Protein AF-A0A7L4US42-F1 (afdb_monomer)

Nearest PDB structures (foldseek):
  6czt-assembly1_A  TM=5.498E-01  e=2.283E-01  Pseudomonas aeruginosa PAO1
  6uta-assembly2_C  TM=2.794E-01  e=5.328E+00  Zika virus ZIKV/H. sapiens/FrenchPolynesia/10087PF/2013
  8q0a-assembly1_Q  TM=1.593E-01  e=8.077E+00  Bos taurus

Mean predicted aligned error: 13.17 Å

pLDDT: mean 76.23, std 20.44, range [34.88, 97.56]

Sequence (159 aa):
MKNYSIFILPVFLASLLAFSCSDENPASVVLVFEEARSPSDYISPSGNFRKTNPTMGLISYIKDDTLRFYSPKTNFDTLSLAVPKEGLEIQIKEKIAPFNYLLQQGDTILVTIDEFGNSFLKSKVSQENTTFYNLPYEISTGQKYLGMSLLVGLVSFGH

Organis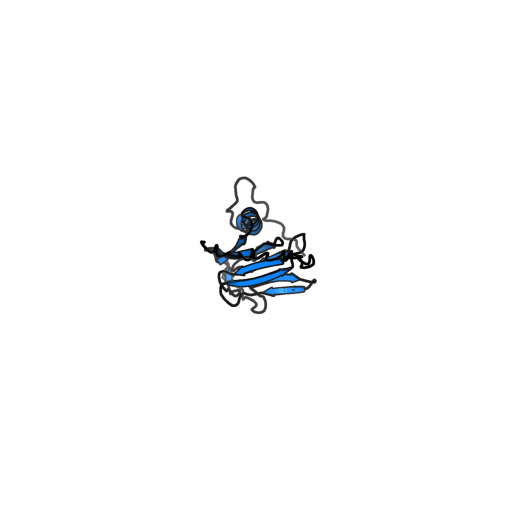m: Balneicella halophila (NCBI:txid1537566)

Radius of gyration: 24.27 Å; Cα contacts (8 Å, |Δi|>4): 241; chains: 1; bounding box: 99×47×33 Å

Solvent-accessible surface area (backbone atoms only — not comparable to full-atom values): 9936 Å² total; per-residue (Å²): 139,80,85,80,81,82,80,83,77,82,78,81,80,79,69,86,75,74,77,75,71,74,91,79,68,64,42,37,25,36,40,31,28,63,63,48,49,72,70,58,66,36,66,45,98,87,69,49,76,44,80,57,60,86,87,54,38,26,30,36,36,74,55,92,95,34,84,43,63,44,53,50,86,42,64,62,28,72,50,79,42,76,22,52,98,92,36,37,62,34,35,41,63,37,74,87,59,69,49,69,35,67,41,56,51,66,35,43,29,41,38,42,68,50,98,88,60,41,81,43,52,40,44,75,77,37,71,64,55,22,53,59,44,34,42,64,56,34,52,74,72,56,75,64,68,87,86,70,79,91,80,84,86,81,80,81,80,83,129

Foldseek 3Di:
DDDDDDDDDPPPPPDDPPPPVPPPQQQKEKEWEQAFDFDDWAQDPVRDTDDDDRVAAQKWFADPNDIDHDTAPGGRRMDIDRAHQQFTWMWGDFRHHIDIFGHHGNWYWYWYADPRGDTQTHTPPDPVSSCRRCVVVC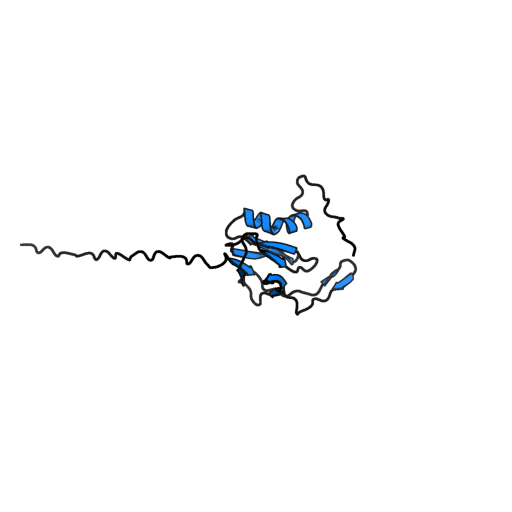VVVVVDDDPDDDPPPDDPDDD

Structure (mmCIF, N/CA/C/O backbone):
data_AF-A0A7L4US42-F1
#
_entry.id   AF-A0A7L4US42-F1
#
loop_
_atom_site.group_PDB
_atom_site.id
_atom_site.type_symbol
_atom_site.label_atom_id
_atom_site.label_alt_id
_atom_site.label_comp_id
_atom_site.label_asym_id
_atom_site.label_entity_id
_atom_site.label_seq_id
_atom_site.pdbx_PDB_ins_code
_atom_site.Cartn_x
_atom_site.Cartn_y
_atom_site.Cartn_z
_atom_site.occupancy
_atom_site.B_iso_or_equiv
_atom_site.auth_seq_id
_atom_site.auth_comp_id
_atom_site.auth_asym_id
_atom_site.auth_atom_id
_atom_site.pdbx_PDB_model_num
ATOM 1 N N . MET A 1 1 ? -71.869 31.139 -6.225 1.00 40.94 1 MET A N 1
ATOM 2 C CA . MET A 1 1 ? -71.407 29.774 -5.896 1.00 40.94 1 MET A CA 1
ATOM 3 C C . MET A 1 1 ? -70.085 29.556 -6.614 1.00 40.94 1 MET A C 1
ATOM 5 O O . MET A 1 1 ? -70.077 29.521 -7.835 1.00 40.94 1 MET A O 1
ATOM 9 N N . LYS A 1 2 ? -68.965 29.573 -5.884 1.00 39.25 2 LYS A N 1
ATOM 10 C CA . LYS A 1 2 ? -67.619 29.332 -6.426 1.00 39.25 2 LYS A CA 1
ATOM 11 C C . LYS A 1 2 ? -67.180 27.957 -5.930 1.00 39.25 2 LYS A C 1
ATOM 13 O O . LYS A 1 2 ? -67.178 27.729 -4.725 1.00 39.25 2 LYS A O 1
ATOM 18 N N . ASN A 1 3 ? -66.880 27.052 -6.856 1.00 41.25 3 ASN A N 1
ATOM 19 C CA . ASN A 1 3 ? -66.437 25.697 -6.550 1.00 41.25 3 ASN A CA 1
ATOM 20 C C . ASN A 1 3 ? -64.979 25.752 -6.081 1.00 41.25 3 ASN A C 1
ATOM 22 O O . ASN A 1 3 ? -64.099 26.150 -6.843 1.00 41.25 3 ASN A O 1
ATOM 26 N N . TYR A 1 4 ? -64.729 25.381 -4.828 1.00 47.50 4 TYR A N 1
ATOM 27 C CA . TYR A 1 4 ? -63.378 25.207 -4.307 1.00 47.50 4 TYR A CA 1
ATOM 28 C C . TYR A 1 4 ? -62.843 23.862 -4.802 1.00 47.50 4 TYR A C 1
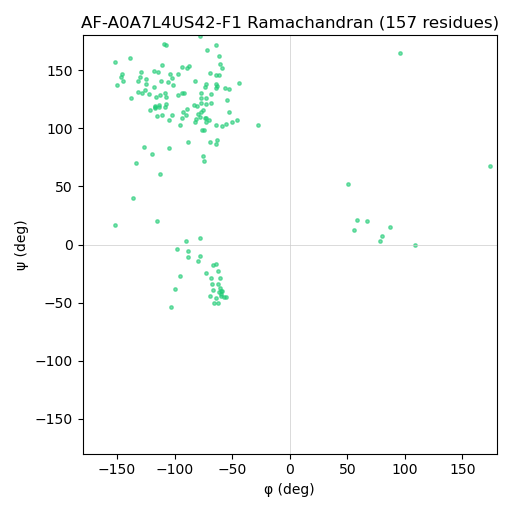ATOM 30 O O . TYR A 1 4 ? -63.320 22.805 -4.396 1.00 47.50 4 TYR A O 1
ATOM 38 N N . SER A 1 5 ? -61.877 23.909 -5.718 1.00 46.25 5 SER A N 1
ATOM 39 C CA . SER A 1 5 ? -61.142 22.728 -6.165 1.00 46.25 5 SER A CA 1
ATOM 40 C C . SER A 1 5 ? -60.176 22.311 -5.056 1.00 46.25 5 SER A C 1
ATOM 42 O O . SER A 1 5 ? -59.206 23.014 -4.777 1.00 46.25 5 SER A O 1
ATOM 44 N N . ILE A 1 6 ? -60.469 21.196 -4.390 1.00 55.03 6 ILE A N 1
ATOM 45 C CA . ILE A 1 6 ? -59.623 20.604 -3.349 1.00 55.03 6 ILE A CA 1
ATOM 46 C C . ILE A 1 6 ? -58.400 19.985 -4.038 1.00 55.03 6 ILE A C 1
ATOM 48 O O . ILE A 1 6 ? -58.514 18.971 -4.720 1.00 55.03 6 ILE A O 1
ATOM 52 N N . PHE A 1 7 ? -57.227 20.597 -3.872 1.00 43.00 7 PHE A N 1
ATOM 53 C CA . PHE A 1 7 ? -55.947 19.967 -4.196 1.00 43.00 7 PHE A CA 1
ATOM 54 C C . PHE A 1 7 ? -55.536 19.080 -3.015 1.00 43.00 7 PHE A C 1
ATOM 56 O O . PHE A 1 7 ? -55.124 19.582 -1.971 1.00 43.00 7 PHE A O 1
ATOM 63 N N . ILE A 1 8 ? -55.664 17.759 -3.162 1.00 53.59 8 ILE A N 1
ATOM 64 C CA . ILE A 1 8 ? -55.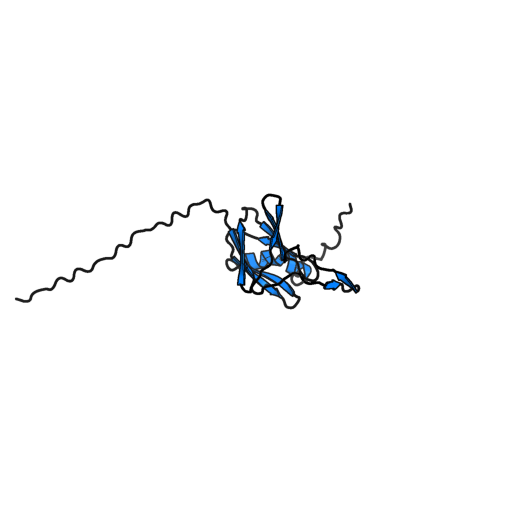090 16.796 -2.216 1.00 53.59 8 ILE A CA 1
ATOM 65 C C . ILE A 1 8 ? -53.614 16.636 -2.588 1.00 53.59 8 ILE A C 1
ATOM 67 O O . ILE A 1 8 ? -53.290 16.067 -3.626 1.00 53.59 8 ILE A O 1
ATOM 71 N N . LEU A 1 9 ? -52.728 17.181 -1.755 1.00 39.50 9 LEU A N 1
ATOM 72 C CA . LEU A 1 9 ? -51.282 17.008 -1.854 1.00 39.50 9 LEU A CA 1
ATOM 73 C C . LEU A 1 9 ? -50.924 15.605 -1.319 1.00 39.50 9 LEU A C 1
ATOM 75 O O . LEU A 1 9 ? -51.116 15.369 -0.124 1.00 39.50 9 LEU A O 1
ATOM 79 N N . PRO A 1 10 ? -50.424 14.657 -2.134 1.00 53.81 10 PRO A N 1
ATOM 80 C CA . PRO A 1 10 ? -49.931 13.399 -1.596 1.00 53.81 10 PRO A CA 1
ATOM 81 C C . PRO A 1 10 ? -48.604 13.663 -0.876 1.00 53.81 10 PRO A C 1
ATOM 83 O O . PRO A 1 10 ? -47.567 13.885 -1.499 1.00 53.81 10 PRO A O 1
ATOM 86 N N . VAL A 1 11 ? -48.646 13.660 0.457 1.00 51.91 11 VAL A N 1
ATOM 87 C CA . VAL A 1 11 ? -47.453 13.595 1.305 1.00 51.91 11 VAL A CA 1
ATOM 88 C C . VAL A 1 11 ? -46.792 12.247 1.028 1.00 51.91 11 VAL A C 1
ATOM 90 O O . VAL A 1 11 ? -47.276 11.206 1.471 1.00 51.91 11 VAL A O 1
ATOM 93 N N . PHE A 1 12 ? -45.714 12.256 0.244 1.00 45.00 12 PHE A N 1
ATOM 94 C CA . PHE A 1 12 ? -44.875 11.082 0.027 1.00 45.00 12 PHE A CA 1
ATOM 95 C C . PHE A 1 12 ? -44.130 10.781 1.331 1.00 45.00 12 PHE A C 1
ATOM 97 O O . PHE A 1 12 ? -43.036 11.277 1.592 1.00 45.00 12 PHE A O 1
ATOM 104 N N . LEU A 1 13 ? -44.770 9.982 2.182 1.00 50.16 13 LEU A N 1
ATOM 105 C CA . LEU A 1 13 ? -44.162 9.343 3.337 1.00 50.16 13 LEU A CA 1
ATOM 106 C C . LEU A 1 13 ? -43.305 8.178 2.819 1.00 50.16 13 LEU A C 1
ATOM 108 O O . LEU A 1 13 ? -43.718 7.022 2.851 1.00 50.16 13 LEU A O 1
ATOM 112 N N . ALA A 1 14 ? -42.130 8.491 2.266 1.00 47.62 14 ALA A N 1
ATOM 113 C CA . ALA A 1 14 ? -41.128 7.478 1.964 1.00 47.62 14 ALA A CA 1
ATOM 114 C C . ALA A 1 14 ? -40.483 7.052 3.288 1.00 47.62 14 ALA A C 1
ATOM 116 O O . ALA A 1 14 ? -39.654 7.745 3.874 1.00 47.62 14 ALA A O 1
ATOM 117 N N . SER A 1 15 ? -40.985 5.926 3.776 1.00 46.00 15 SER A N 1
ATOM 118 C CA . SER A 1 15 ? -40.565 5.180 4.948 1.00 46.00 15 SER A CA 1
ATOM 119 C C . SER A 1 15 ? -39.051 5.027 5.069 1.00 46.00 15 SER A C 1
ATOM 121 O O . SER A 1 15 ? -38.370 4.686 4.101 1.00 46.00 15 SER A O 1
ATOM 123 N N . LEU A 1 16 ? -38.590 5.176 6.315 1.00 48.69 16 LEU A N 1
ATOM 124 C CA . LEU A 1 16 ? -37.420 4.525 6.893 1.00 48.69 16 LEU A CA 1
ATOM 125 C C . LEU A 1 16 ? -37.143 3.171 6.217 1.00 48.69 16 LEU A C 1
ATOM 127 O O . LEU A 1 16 ? -37.749 2.159 6.563 1.00 48.69 16 LEU A O 1
ATOM 131 N N . LEU A 1 17 ? -36.156 3.131 5.332 1.00 43.81 17 LEU A N 1
ATOM 132 C CA . LEU A 1 17 ? -35.247 1.999 5.334 1.00 43.81 17 LEU A CA 1
ATOM 133 C C . LEU A 1 17 ? -34.156 2.386 6.318 1.00 43.81 17 LEU A C 1
ATOM 135 O O . LEU A 1 17 ? -33.159 3.015 5.970 1.00 43.81 17 LEU A O 1
ATOM 139 N N . ALA A 1 18 ? -34.415 2.058 7.584 1.00 45.72 18 ALA A N 1
ATOM 140 C CA . ALA A 1 18 ? -33.342 1.803 8.517 1.00 45.72 18 ALA A CA 1
ATOM 141 C C . ALA A 1 18 ? -32.423 0.805 7.813 1.00 45.72 18 ALA A C 1
ATOM 143 O O . ALA A 1 18 ? -32.780 -0.355 7.611 1.00 45.72 18 ALA A O 1
ATOM 144 N N . PHE A 1 19 ? -31.281 1.301 7.346 1.00 37.31 19 PHE A N 1
ATOM 145 C CA . PHE A 1 19 ? -30.175 0.460 6.953 1.00 37.31 19 PHE A CA 1
ATOM 146 C C . PHE A 1 19 ? -29.764 -0.236 8.248 1.00 37.31 19 PHE A C 1
ATOM 148 O O . PHE A 1 19 ? -29.003 0.303 9.050 1.00 37.31 19 PHE A O 1
ATOM 155 N N . SER A 1 20 ? -30.354 -1.398 8.517 1.00 42.38 20 SER A N 1
ATOM 156 C CA . SER A 1 20 ? -29.760 -2.365 9.420 1.00 42.38 20 SER A CA 1
ATOM 157 C C . SER A 1 20 ? -28.465 -2.774 8.737 1.00 42.38 20 SER A C 1
ATOM 159 O O . SER A 1 20 ? -28.441 -3.688 7.916 1.00 42.38 20 SER A O 1
ATOM 161 N N . CYS A 1 21 ? -27.410 -1.997 8.995 1.00 36.09 21 CYS A N 1
ATOM 162 C CA . CYS A 1 21 ? -26.047 -2.400 8.730 1.00 36.09 21 CYS A CA 1
ATOM 163 C C . CYS A 1 21 ? -25.887 -3.716 9.482 1.00 36.09 21 CYS A C 1
ATOM 165 O O . CYS A 1 21 ? -25.889 -3.739 10.712 1.00 36.09 21 CYS A O 1
ATOM 167 N N . SER A 1 22 ? -25.915 -4.813 8.732 1.00 40.16 22 SER A N 1
ATOM 168 C CA . SER A 1 22 ? -25.563 -6.127 9.233 1.00 40.16 22 SER A CA 1
ATOM 169 C C . SER A 1 22 ? -24.128 -6.019 9.723 1.00 40.16 22 SER A C 1
ATOM 171 O O . SER A 1 22 ? -23.192 -5.957 8.925 1.00 40.16 22 SER A O 1
ATOM 173 N N . ASP A 1 23 ? -23.986 -5.917 11.034 1.00 51.56 23 ASP A N 1
ATOM 174 C CA . ASP A 1 23 ? -22.729 -5.797 11.752 1.00 51.56 23 ASP A CA 1
ATOM 175 C C . ASP A 1 23 ? -22.027 -7.163 11.770 1.00 51.56 23 ASP A C 1
ATOM 177 O O . ASP A 1 23 ? -22.041 -7.841 12.783 1.00 51.56 23 ASP A O 1
ATOM 181 N N . GLU A 1 24 ? -21.499 -7.604 10.618 1.00 45.06 24 GLU A N 1
ATOM 182 C CA . GLU A 1 24 ? -20.558 -8.742 10.499 1.00 45.06 24 GLU A CA 1
ATOM 183 C C . GLU A 1 24 ? -19.605 -8.619 9.286 1.00 45.06 24 GLU A C 1
ATOM 185 O O . GLU A 1 24 ? -18.977 -9.594 8.874 1.00 45.06 24 GLU A O 1
ATOM 190 N N . ASN A 1 25 ? -19.453 -7.435 8.679 1.00 50.66 25 ASN A N 1
ATOM 191 C CA . ASN A 1 25 ? -18.376 -7.236 7.705 1.00 50.66 25 ASN A CA 1
ATOM 192 C C . ASN A 1 25 ? -17.133 -6.757 8.471 1.00 50.66 25 ASN A C 1
ATOM 194 O O . ASN A 1 25 ? -17.218 -5.689 9.087 1.00 50.66 25 ASN A O 1
ATOM 198 N N . PRO A 1 26 ? -16.004 -7.498 8.499 1.00 57.19 26 PRO A N 1
ATOM 199 C CA . PRO A 1 26 ? -14.794 -6.998 9.138 1.00 57.19 26 PRO A CA 1
ATOM 200 C C . PRO A 1 26 ? -14.463 -5.645 8.518 1.00 57.19 26 PRO A C 1
ATOM 202 O O . PRO A 1 26 ? -14.386 -5.526 7.293 1.00 57.19 26 PRO A O 1
ATOM 205 N N . ALA A 1 27 ? -14.341 -4.619 9.359 1.00 83.19 27 ALA A N 1
ATOM 206 C CA . ALA A 1 27 ? -14.144 -3.257 8.904 1.00 83.19 27 ALA A CA 1
ATOM 207 C C . ALA A 1 27 ? -12.943 -3.220 7.941 1.00 83.19 27 ALA A C 1
ATOM 209 O O . ALA A 1 27 ? -11.810 -3.548 8.289 1.00 83.19 27 ALA A O 1
ATOM 210 N 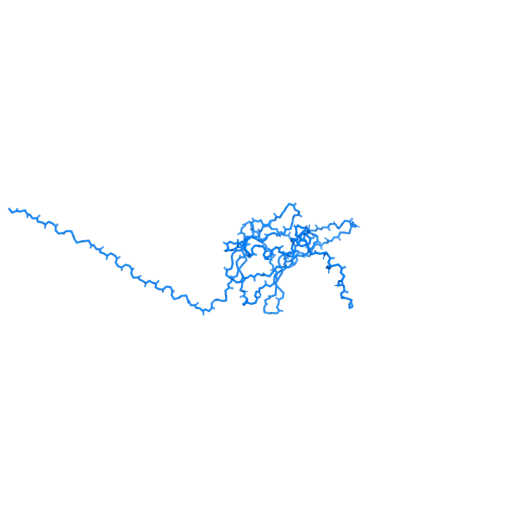N . SER A 1 28 ? -13.222 -2.919 6.675 1.00 91.38 28 SER A N 1
ATOM 211 C CA . SER A 1 28 ? -12.236 -3.021 5.605 1.00 91.38 28 SER A CA 1
ATOM 212 C C . SER A 1 28 ? -11.466 -1.721 5.455 1.00 91.38 28 SER A C 1
ATOM 214 O O . SER A 1 28 ? -12.018 -0.647 5.690 1.00 91.38 28 SER A O 1
ATOM 216 N N . VAL A 1 29 ? -10.233 -1.807 4.974 1.00 95.06 29 VAL A N 1
ATOM 217 C CA . VAL A 1 29 ? -9.520 -0.669 4.389 1.00 95.06 29 VAL A CA 1
ATOM 218 C C . VAL A 1 29 ? -9.549 -0.792 2.871 1.00 95.06 29 VAL A C 1
ATOM 220 O O . VAL A 1 29 ? -9.460 -1.895 2.324 1.00 95.06 29 VAL A O 1
ATOM 223 N N . VAL A 1 30 ? -9.677 0.338 2.184 1.00 96.56 30 VAL A N 1
ATOM 224 C CA . VAL A 1 30 ? -9.588 0.402 0.723 1.00 96.56 30 VAL A CA 1
ATOM 225 C C . VAL A 1 30 ? -8.343 1.183 0.342 1.00 96.56 30 VAL A C 1
ATOM 227 O O . VAL A 1 30 ? -8.224 2.361 0.661 1.00 96.56 30 VAL A O 1
ATOM 230 N N . LEU A 1 31 ? -7.422 0.537 -0.363 1.00 97.38 31 LEU A N 1
ATOM 231 C CA . LEU A 1 31 ? -6.286 1.195 -0.997 1.00 97.38 31 LEU A CA 1
ATOM 232 C C . LEU A 1 31 ? -6.670 1.567 -2.426 1.00 97.38 31 LEU A C 1
ATOM 234 O O . LEU A 1 31 ? -7.159 0.716 -3.166 1.00 97.38 31 LEU A O 1
ATOM 238 N N . VAL A 1 32 ? -6.426 2.814 -2.817 1.00 97.38 32 VAL A N 1
ATOM 239 C CA . VAL A 1 32 ? -6.636 3.330 -4.174 1.00 97.38 32 VAL A CA 1
ATOM 240 C C . VAL A 1 32 ? -5.282 3.752 -4.728 1.00 97.38 32 VAL A C 1
ATOM 242 O O . VAL A 1 32 ? -4.652 4.646 -4.170 1.00 97.38 32 VAL A O 1
ATOM 245 N N . PHE A 1 33 ? -4.822 3.125 -5.806 1.00 96.50 33 PHE A N 1
ATOM 246 C CA . PHE A 1 33 ? -3.512 3.410 -6.400 1.00 96.50 33 PHE A CA 1
ATOM 247 C C . PHE A 1 33 ? -3.645 4.510 -7.437 1.00 96.50 33 PHE A C 1
ATOM 249 O O . PHE A 1 33 ? -4.247 4.281 -8.478 1.00 96.50 33 PHE A O 1
ATOM 256 N N . GLU A 1 34 ? -3.092 5.695 -7.181 1.00 95.50 34 GLU A N 1
ATOM 257 C CA . GLU A 1 34 ? -3.168 6.804 -8.144 1.00 95.50 34 GLU A CA 1
ATOM 258 C C . GLU A 1 34 ? -2.539 6.421 -9.494 1.00 95.50 34 GLU A C 1
ATOM 260 O O . GLU A 1 34 ? -3.114 6.675 -10.553 1.00 95.50 34 GLU A O 1
ATOM 265 N N . GLU A 1 35 ? -1.419 5.700 -9.443 1.00 91.06 35 GLU A N 1
ATOM 266 C CA . GLU A 1 35 ? -0.705 5.186 -10.606 1.00 91.06 35 GLU A CA 1
ATOM 267 C C . GLU A 1 35 ? -0.511 3.666 -10.514 1.00 91.06 35 GLU A C 1
ATOM 269 O O . GLU A 1 35 ? -0.160 3.119 -9.462 1.00 91.06 35 GLU A O 1
ATOM 274 N N . ALA A 1 36 ? -0.713 2.967 -11.635 1.00 86.12 36 ALA A N 1
ATOM 275 C CA . ALA A 1 36 ? -0.351 1.561 -11.749 1.00 86.12 36 ALA A CA 1
ATOM 276 C C . ALA A 1 36 ? 1.162 1.407 -11.841 1.00 86.12 36 ALA A C 1
ATOM 278 O O . ALA A 1 36 ? 1.784 1.854 -12.804 1.00 86.12 36 ALA A O 1
ATOM 279 N N . ARG A 1 37 ? 1.750 0.676 -10.897 1.00 81.81 37 ARG A N 1
ATOM 280 C CA . ARG A 1 37 ? 3.160 0.306 -10.965 1.00 81.81 37 ARG A CA 1
ATOM 281 C C . ARG A 1 37 ? 3.373 -1.177 -10.743 1.00 81.81 37 ARG A C 1
ATOM 283 O O . ARG A 1 37 ? 2.712 -1.822 -9.928 1.00 81.81 37 ARG A O 1
ATOM 290 N N . SER A 1 38 ? 4.354 -1.694 -11.467 1.00 76.44 38 SER A N 1
ATOM 291 C CA . SER A 1 38 ? 4.942 -2.998 -11.205 1.00 76.44 38 SER A CA 1
ATOM 292 C C . SER A 1 38 ? 6.299 -2.801 -10.539 1.00 76.44 38 SER A C 1
ATOM 294 O O . SER A 1 38 ? 6.988 -1.828 -10.853 1.00 76.44 38 SER A O 1
ATOM 296 N N . PRO A 1 39 ? 6.708 -3.706 -9.641 1.00 76.62 39 PRO A N 1
ATOM 297 C CA . PRO A 1 39 ? 8.062 -3.689 -9.108 1.00 76.62 39 PRO A CA 1
ATOM 298 C C . PRO A 1 39 ? 9.094 -3.679 -10.251 1.00 76.62 39 PRO A C 1
ATOM 300 O O . PRO A 1 39 ? 8.954 -4.427 -11.221 1.00 76.62 39 PRO A O 1
ATOM 303 N N . SER A 1 40 ? 10.099 -2.806 -10.161 1.00 75.81 40 SER A N 1
ATOM 304 C CA . SER A 1 40 ? 11.106 -2.590 -11.209 1.00 75.81 40 SER A CA 1
ATOM 305 C C . SER A 1 40 ? 12.498 -3.006 -10.750 1.00 75.81 40 SER A C 1
ATOM 307 O O . SER A 1 40 ? 12.842 -2.851 -9.579 1.00 75.81 40 SER A O 1
ATOM 309 N N . ASP A 1 41 ? 13.332 -3.473 -11.676 1.00 81.56 41 ASP A N 1
ATOM 310 C CA . ASP A 1 41 ? 14.752 -3.717 -11.411 1.00 81.56 41 ASP A CA 1
ATOM 311 C C . ASP A 1 41 ? 15.471 -2.435 -10.948 1.00 81.56 41 ASP A C 1
ATOM 313 O O . ASP A 1 41 ? 15.089 -1.315 -11.302 1.00 81.56 41 ASP A O 1
ATOM 317 N N . TYR A 1 42 ? 16.530 -2.591 -10.152 1.00 77.56 42 TYR A N 1
ATOM 318 C CA . TYR A 1 42 ? 17.269 -1.464 -9.579 1.00 77.56 42 TYR A CA 1
ATOM 319 C C . TYR A 1 42 ? 18.767 -1.758 -9.457 1.00 77.56 42 TYR A C 1
ATOM 321 O O . TYR A 1 42 ? 19.168 -2.888 -9.194 1.00 77.56 42 TYR A O 1
ATOM 329 N N . ILE A 1 43 ? 19.602 -0.729 -9.619 1.00 79.44 43 ILE A N 1
ATOM 330 C CA . ILE A 1 43 ? 21.047 -0.785 -9.370 1.00 79.44 43 ILE A CA 1
ATOM 331 C C . ILE A 1 43 ? 21.338 0.010 -8.099 1.00 79.44 43 ILE A C 1
ATOM 333 O O . ILE A 1 43 ? 21.085 1.214 -8.058 1.00 79.44 43 ILE A O 1
ATOM 337 N N . SER A 1 44 ? 21.876 -0.654 -7.074 1.00 76.31 44 SER A N 1
ATOM 338 C CA . SER A 1 44 ? 22.261 -0.000 -5.820 1.00 76.31 44 SER A CA 1
ATOM 339 C C . SER A 1 44 ? 23.340 1.066 -6.036 1.00 76.31 44 SER A C 1
ATOM 341 O O . SER A 1 44 ? 24.070 1.000 -7.026 1.00 76.31 44 SER A O 1
ATOM 343 N N . PRO A 1 45 ? 23.550 2.006 -5.092 1.00 74.38 45 PRO A N 1
ATOM 344 C CA . PRO A 1 45 ? 24.623 2.995 -5.219 1.00 74.38 45 PRO A CA 1
ATOM 345 C C . PRO A 1 45 ? 26.012 2.338 -5.254 1.00 74.38 45 PRO A C 1
ATOM 347 O O . PRO A 1 45 ? 26.952 2.891 -5.808 1.00 74.38 45 PRO A O 1
ATOM 350 N N . SER A 1 46 ? 26.129 1.120 -4.713 1.00 81.38 46 SER A N 1
ATOM 351 C CA . SER A 1 46 ? 27.318 0.267 -4.811 1.00 81.38 46 SER A CA 1
ATOM 352 C C . SER A 1 46 ? 27.471 -0.464 -6.155 1.00 81.38 46 SER A C 1
ATOM 354 O O . SER A 1 46 ? 28.364 -1.294 -6.289 1.00 81.38 46 SER A O 1
ATOM 356 N N . GLY A 1 47 ? 26.606 -0.196 -7.139 1.00 82.75 47 GLY A N 1
ATOM 357 C CA . GLY A 1 47 ? 26.651 -0.787 -8.479 1.00 82.75 47 GLY A CA 1
ATOM 358 C C . GLY A 1 47 ? 26.057 -2.194 -8.588 1.00 82.75 47 GLY A C 1
ATOM 359 O O . GLY A 1 47 ? 26.160 -2.816 -9.642 1.00 82.75 47 GLY A O 1
ATOM 360 N N . ASN A 1 48 ? 25.425 -2.716 -7.532 1.00 82.56 48 ASN A N 1
ATOM 361 C CA . ASN A 1 48 ? 24.863 -4.064 -7.555 1.00 82.56 48 ASN A CA 1
ATOM 362 C C . ASN A 1 48 ? 23.477 -4.053 -8.195 1.00 82.56 48 ASN A C 1
ATOM 364 O O . ASN A 1 48 ? 22.551 -3.413 -7.690 1.00 82.56 48 ASN A O 1
ATOM 368 N N . PHE A 1 49 ? 23.324 -4.804 -9.283 1.00 83.06 49 PHE A N 1
ATOM 369 C CA . PHE A 1 49 ? 22.031 -5.016 -9.916 1.00 83.06 49 PHE A CA 1
ATOM 370 C C . PHE A 1 49 ? 21.161 -5.945 -9.065 1.00 83.06 49 PHE A C 1
ATOM 372 O O . PHE A 1 49 ? 21.553 -7.063 -8.724 1.00 83.06 49 PHE A O 1
ATOM 379 N N . ARG A 1 50 ? 19.954 -5.487 -8.747 1.00 78.44 50 ARG A N 1
ATOM 380 C CA . ARG A 1 50 ? 18.903 -6.260 -8.097 1.00 78.44 50 ARG A CA 1
ATOM 381 C C . ARG A 1 50 ? 17.783 -6.487 -9.096 1.00 78.44 50 ARG A C 1
ATOM 383 O O . ARG A 1 50 ? 17.067 -5.557 -9.465 1.00 78.44 50 ARG A O 1
ATOM 390 N N . LYS A 1 51 ? 17.639 -7.747 -9.504 1.00 78.62 51 LYS A N 1
ATOM 391 C CA . LYS A 1 51 ? 16.516 -8.189 -10.321 1.00 78.62 51 LYS A CA 1
ATOM 392 C C . LYS A 1 51 ? 15.279 -8.342 -9.450 1.00 78.62 51 LYS A C 1
ATOM 394 O O . LYS A 1 51 ? 15.311 -9.014 -8.418 1.00 78.62 51 LYS A O 1
ATOM 399 N N . THR A 1 52 ? 14.185 -7.760 -9.895 1.00 75.50 52 THR A N 1
ATOM 400 C CA . THR A 1 52 ? 12.878 -7.941 -9.295 1.00 75.50 52 THR A CA 1
ATOM 401 C C . THR A 1 52 ? 12.338 -9.322 -9.640 1.00 75.50 52 THR A C 1
ATOM 403 O O . THR A 1 52 ? 12.397 -9.773 -10.784 1.00 75.50 52 THR A O 1
ATOM 406 N N . ASN A 1 53 ? 11.778 -10.003 -8.640 1.00 72.81 53 ASN A N 1
ATOM 407 C CA . ASN A 1 53 ? 11.017 -11.217 -8.883 1.00 72.81 53 ASN A CA 1
ATOM 408 C C . ASN A 1 53 ? 9.596 -10.843 -9.355 1.00 72.81 53 ASN A C 1
ATOM 410 O O . ASN A 1 53 ? 8.832 -10.318 -8.540 1.00 72.81 53 ASN A O 1
ATOM 414 N N . PRO A 1 54 ? 9.216 -11.126 -10.616 1.00 65.06 54 PRO A N 1
ATOM 415 C CA . PRO A 1 54 ? 7.917 -10.739 -11.166 1.00 65.06 54 PRO A CA 1
ATOM 416 C C . PRO A 1 54 ? 6.736 -11.457 -10.498 1.00 65.06 54 PRO A C 1
ATOM 418 O O . PRO A 1 54 ? 5.604 -11.000 -10.621 1.00 65.06 54 PRO A O 1
ATOM 421 N N . THR A 1 55 ? 6.969 -12.565 -9.780 1.00 71.31 55 THR A N 1
ATOM 422 C CA . THR A 1 55 ? 5.908 -13.246 -9.019 1.00 71.31 55 THR A CA 1
ATOM 423 C C . THR A 1 55 ? 5.608 -12.564 -7.689 1.00 71.31 55 THR A C 1
ATOM 425 O O . THR A 1 55 ? 4.597 -12.869 -7.061 1.00 71.31 55 THR A O 1
ATOM 428 N N . MET A 1 56 ? 6.476 -11.660 -7.232 1.00 75.88 56 MET A N 1
ATOM 429 C CA . MET A 1 56 ? 6.217 -10.873 -6.039 1.00 75.88 56 MET A CA 1
ATOM 430 C C . MET A 1 56 ? 5.563 -9.558 -6.453 1.00 75.88 56 MET A C 1
ATOM 432 O O . MET A 1 56 ? 6.191 -8.725 -7.103 1.00 75.88 56 MET A O 1
ATOM 436 N N . GLY A 1 57 ? 4.306 -9.380 -6.061 1.00 84.31 57 GLY A N 1
ATOM 437 C CA . GLY A 1 57 ? 3.569 -8.146 -6.306 1.00 84.31 57 GLY A CA 1
ATOM 438 C C . GLY A 1 57 ? 4.170 -6.934 -5.592 1.00 84.31 57 GLY A C 1
ATOM 439 O O . GLY A 1 57 ? 5.085 -7.052 -4.771 1.00 84.31 57 GLY A O 1
ATOM 440 N N . LEU A 1 58 ? 3.637 -5.765 -5.930 1.00 89.69 58 LEU A N 1
ATOM 441 C CA . LEU A 1 58 ? 4.002 -4.482 -5.345 1.00 89.69 58 LEU A CA 1
ATOM 442 C C . LEU A 1 58 ? 3.770 -4.432 -3.840 1.00 89.69 58 LEU A C 1
ATOM 444 O O . LEU A 1 58 ? 4.616 -3.955 -3.090 1.00 89.69 58 LEU A O 1
ATOM 448 N N . ILE A 1 59 ? 2.615 -4.934 -3.427 1.00 93.19 59 ILE A N 1
ATOM 449 C CA . ILE A 1 59 ? 2.210 -5.036 -2.039 1.00 93.19 59 ILE A CA 1
ATOM 450 C C . ILE A 1 59 ? 2.313 -6.485 -1.625 1.00 93.19 59 ILE A C 1
ATOM 452 O O . ILE A 1 59 ? 1.893 -7.373 -2.371 1.00 93.19 59 ILE A O 1
ATOM 456 N N . SER A 1 60 ? 2.799 -6.709 -0.412 1.00 93.88 60 SER A N 1
ATOM 457 C CA . SER A 1 60 ? 2.647 -7.975 0.284 1.00 93.88 60 SER A CA 1
ATOM 458 C C . SER A 1 60 ? 2.002 -7.788 1.648 1.00 93.88 60 SER A C 1
ATOM 460 O O . SER A 1 60 ? 2.281 -6.813 2.337 1.00 93.88 60 SER A O 1
ATOM 462 N N . TYR A 1 61 ? 1.147 -8.726 2.036 1.00 94.62 61 TYR A N 1
ATOM 463 C CA . TYR A 1 61 ? 0.462 -8.728 3.329 1.00 94.62 61 TYR A CA 1
ATOM 464 C C . TYR A 1 61 ? 0.156 -10.163 3.749 1.00 94.62 61 TYR A C 1
ATOM 466 O O . TYR A 1 61 ? 0.087 -11.061 2.904 1.00 94.62 61 TYR A O 1
ATOM 474 N N . ILE A 1 62 ? -0.022 -10.390 5.047 1.00 93.38 62 ILE A N 1
ATOM 475 C CA . ILE A 1 62 ? -0.411 -11.699 5.576 1.00 93.38 62 ILE A CA 1
ATOM 476 C C . ILE A 1 62 ? -1.931 -11.735 5.698 1.00 93.38 62 ILE A C 1
ATOM 478 O O . ILE A 1 62 ? -2.544 -10.824 6.249 1.00 93.38 62 ILE A O 1
ATOM 482 N N . LYS A 1 63 ? -2.540 -12.795 5.171 1.00 88.69 63 LYS A N 1
ATOM 483 C CA . LYS A 1 63 ? -3.957 -13.100 5.358 1.00 88.69 63 LYS A CA 1
ATOM 484 C C . LYS A 1 63 ? -4.104 -14.593 5.610 1.00 88.69 63 LYS A C 1
ATOM 486 O O . LYS A 1 63 ? -3.645 -15.377 4.781 1.00 88.69 63 LYS A O 1
ATOM 491 N N . ASP A 1 64 ? -4.755 -14.960 6.712 1.00 88.81 64 ASP A N 1
ATOM 492 C CA . ASP A 1 64 ? -4.977 -16.356 7.114 1.00 88.81 64 ASP A CA 1
ATOM 493 C C . ASP A 1 64 ? -3.654 -17.155 7.099 1.00 88.81 64 ASP A C 1
ATOM 495 O O . ASP A 1 64 ? -3.511 -18.145 6.380 1.00 88.81 64 ASP A O 1
ATOM 499 N N . ASP A 1 65 ? -2.629 -16.618 7.777 1.00 89.88 65 ASP A N 1
ATOM 500 C CA . ASP A 1 65 ? -1.247 -17.139 7.841 1.00 89.88 65 ASP A CA 1
ATOM 501 C C . ASP A 1 65 ? -0.541 -17.331 6.487 1.00 89.88 65 ASP A C 1
ATOM 503 O O . ASP A 1 65 ? 0.533 -17.927 6.390 1.00 89.88 65 ASP A O 1
ATOM 507 N N . THR A 1 66 ? -1.115 -16.786 5.415 1.00 93.06 66 THR A N 1
ATOM 508 C CA . THR A 1 66 ? -0.593 -16.906 4.056 1.00 93.06 66 THR A CA 1
ATOM 509 C C . THR A 1 66 ? -0.105 -15.556 3.553 1.00 93.06 66 THR A C 1
ATOM 511 O O . THR A 1 66 ? -0.843 -14.569 3.554 1.00 93.06 66 THR A O 1
ATOM 514 N N . LEU A 1 67 ? 1.128 -15.519 3.044 1.00 93.69 67 LEU A N 1
ATOM 515 C CA . LEU A 1 67 ? 1.660 -14.347 2.357 1.00 93.69 67 LEU A CA 1
ATOM 516 C C . LEU A 1 67 ? 0.932 -14.146 1.022 1.00 93.69 67 LEU A C 1
ATOM 518 O O . LEU A 1 67 ? 0.930 -15.018 0.149 1.00 93.69 67 LEU A O 1
ATOM 522 N N . ARG A 1 68 ? 0.314 -12.980 0.856 1.00 94.06 68 ARG A N 1
ATOM 523 C CA . ARG A 1 68 ? -0.382 -12.560 -0.360 1.00 94.06 68 ARG A CA 1
ATOM 524 C C . ARG A 1 68 ? 0.380 -11.437 -1.032 1.00 94.06 68 ARG A C 1
ATOM 526 O O . ARG A 1 68 ? 1.089 -10.680 -0.377 1.00 94.06 68 ARG A O 1
ATOM 533 N N . PHE A 1 69 ? 0.187 -11.323 -2.342 1.00 93.56 69 PHE A N 1
ATOM 534 C CA . PHE A 1 69 ? 0.778 -10.274 -3.156 1.00 93.56 69 PHE A CA 1
ATOM 535 C C . PHE A 1 69 ? -0.278 -9.586 -4.011 1.00 93.56 69 PHE A C 1
ATOM 537 O O . PHE A 1 69 ? -1.228 -10.225 -4.465 1.00 93.56 69 PHE A O 1
ATOM 544 N N . TYR A 1 70 ? -0.077 -8.301 -4.275 1.00 92.81 70 TYR A N 1
ATOM 545 C CA . TYR A 1 70 ? -0.926 -7.519 -5.160 1.00 92.81 70 TYR A CA 1
ATOM 546 C C . TYR A 1 70 ? -0.099 -6.500 -5.942 1.00 92.81 70 TYR A C 1
ATOM 548 O O . TYR A 1 70 ? 0.792 -5.872 -5.380 1.00 92.81 70 TYR A O 1
ATOM 556 N N . SER A 1 71 ? -0.421 -6.310 -7.219 1.00 91.81 71 SER A N 1
ATOM 557 C CA . SER A 1 71 ? 0.079 -5.192 -8.023 1.00 91.81 71 SER A CA 1
ATOM 558 C C . SER A 1 71 ? -1.101 -4.542 -8.741 1.00 91.81 71 SER A C 1
ATOM 560 O O . SER A 1 71 ? -1.869 -5.280 -9.368 1.00 91.81 71 SER A O 1
ATOM 562 N N . PRO A 1 72 ? -1.241 -3.206 -8.685 1.00 92.56 72 PRO A N 1
ATOM 563 C CA . PRO A 1 72 ? -2.261 -2.509 -9.453 1.00 92.56 72 PRO A CA 1
ATOM 564 C C . PRO A 1 72 ? -2.000 -2.691 -10.949 1.00 92.56 72 PRO A C 1
ATOM 566 O O . PRO A 1 72 ? -0.859 -2.599 -11.409 1.00 92.56 72 PRO A O 1
ATOM 569 N N . LYS A 1 73 ? -3.056 -2.969 -11.713 1.00 90.94 73 LYS A N 1
ATOM 570 C CA . LYS A 1 73 ? -2.963 -3.199 -13.165 1.00 90.94 73 LYS A CA 1
ATOM 571 C C . LYS A 1 73 ? -3.250 -1.944 -13.980 1.00 90.94 73 LYS A C 1
ATOM 573 O O . LYS A 1 73 ? -2.770 -1.826 -15.104 1.00 90.94 73 LYS A O 1
ATOM 578 N N . THR A 1 74 ? -4.042 -1.031 -13.428 1.00 93.81 74 THR A N 1
ATOM 579 C CA . THR A 1 74 ? -4.468 0.217 -14.070 1.00 93.81 74 THR A CA 1
ATOM 580 C C . THR A 1 74 ? -4.428 1.372 -13.077 1.00 93.81 74 THR 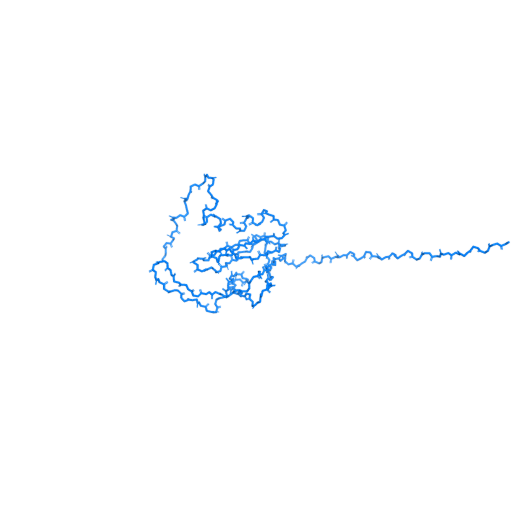A C 1
ATOM 582 O O . THR A 1 74 ? -4.380 1.162 -11.867 1.00 93.81 74 THR A O 1
ATOM 585 N N . ASN A 1 75 ? -4.396 2.607 -13.572 1.00 93.88 75 ASN A N 1
ATOM 586 C CA . ASN A 1 75 ? -4.494 3.766 -12.688 1.00 93.88 75 ASN A CA 1
ATOM 587 C C . ASN A 1 75 ? -5.837 3.730 -11.957 1.00 93.88 75 ASN A C 1
ATOM 589 O O . ASN A 1 75 ? -6.839 3.279 -12.520 1.00 93.88 75 ASN A O 1
ATOM 593 N N . PHE A 1 76 ? -5.840 4.195 -10.713 1.00 95.06 76 PHE A N 1
ATOM 594 C CA . PHE A 1 76 ? -6.979 4.135 -9.796 1.00 95.06 76 PHE A CA 1
ATOM 595 C C . PHE A 1 76 ? -7.494 2.718 -9.513 1.00 95.06 76 PHE A C 1
ATOM 597 O O . PHE A 1 76 ? -8.633 2.559 -9.073 1.00 95.06 76 PHE A O 1
ATOM 604 N N . ASP A 1 77 ? -6.673 1.687 -9.738 1.00 95.94 77 ASP A N 1
ATOM 605 C CA . ASP A 1 77 ? -6.993 0.332 -9.290 1.00 95.94 77 ASP A CA 1
ATOM 606 C C . ASP A 1 77 ? -7.126 0.306 -7.761 1.00 95.94 77 ASP A C 1
ATOM 608 O O . ASP A 1 77 ? -6.580 1.161 -7.053 1.00 95.94 77 ASP A O 1
ATOM 612 N N . THR A 1 78 ? -7.874 -0.663 -7.241 1.00 96.00 78 THR A N 1
ATOM 613 C CA . THR A 1 78 ? -8.223 -0.701 -5.819 1.00 96.00 78 THR A CA 1
ATOM 614 C C . THR A 1 78 ? -7.980 -2.066 -5.205 1.00 96.00 78 THR A C 1
ATOM 616 O O . THR A 1 78 ? -8.269 -3.101 -5.800 1.00 96.00 78 THR A O 1
ATOM 619 N N . LEU A 1 79 ? -7.484 -2.063 -3.970 1.00 95.75 79 LEU A N 1
ATOM 620 C CA . LEU A 1 79 ? -7.340 -3.258 -3.152 1.00 95.75 79 LEU A CA 1
ATOM 621 C C . LEU A 1 79 ? -8.133 -3.067 -1.861 1.00 95.75 79 LEU A C 1
ATOM 623 O O . LEU A 1 79 ? -7.811 -2.197 -1.056 1.00 95.75 79 LEU A O 1
ATOM 627 N N . SER A 1 80 ? -9.160 -3.892 -1.663 1.00 95.81 80 SER A N 1
ATOM 628 C CA . SER A 1 80 ? -9.911 -3.944 -0.408 1.00 95.81 80 SER A CA 1
ATOM 629 C C . SER A 1 80 ? -9.388 -5.079 0.464 1.00 95.81 80 SER A C 1
ATOM 631 O O . SER A 1 80 ? -9.265 -6.218 0.006 1.00 95.81 80 SER A O 1
ATOM 633 N N . LEU A 1 81 ? -9.064 -4.761 1.716 1.00 94.81 81 LEU A N 1
ATOM 634 C CA . LEU A 1 81 ? -8.532 -5.703 2.693 1.00 94.81 81 LEU A CA 1
ATOM 635 C C . LEU A 1 81 ? -9.407 -5.671 3.943 1.00 94.81 81 LEU A C 1
ATOM 637 O O . LEU A 1 81 ? -9.727 -4.597 4.447 1.00 94.81 81 LEU A O 1
ATOM 641 N N . ALA A 1 82 ? -9.773 -6.845 4.452 1.00 92.25 82 ALA A N 1
ATOM 642 C CA . ALA A 1 82 ? -10.339 -6.957 5.791 1.00 92.25 82 ALA A CA 1
ATOM 643 C C . ALA A 1 82 ? -9.240 -6.634 6.810 1.00 92.25 82 ALA A C 1
ATOM 645 O O . ALA A 1 82 ? -8.143 -7.188 6.713 1.00 92.25 82 ALA A O 1
ATOM 646 N N . VAL A 1 83 ? -9.524 -5.738 7.754 1.00 89.00 83 VAL A N 1
ATOM 647 C CA . VAL A 1 83 ? -8.548 -5.279 8.746 1.00 89.00 83 VAL A CA 1
ATOM 648 C C . VAL A 1 83 ? -9.026 -5.696 10.136 1.00 89.00 83 VAL A C 1
ATOM 650 O O . VAL A 1 83 ? -10.180 -5.430 10.476 1.00 89.00 83 VAL A O 1
ATOM 653 N N . PRO A 1 84 ? -8.191 -6.381 10.937 1.00 88.62 84 PRO A N 1
ATOM 654 C CA . PRO A 1 84 ? -8.529 -6.682 12.323 1.00 88.62 84 PRO A CA 1
ATOM 655 C C . PRO A 1 84 ? -8.459 -5.401 13.170 1.00 88.62 84 PRO A C 1
ATOM 657 O O . PRO A 1 84 ? -7.918 -4.383 12.736 1.00 88.62 84 PRO A O 1
ATOM 660 N N . LYS A 1 85 ? -8.989 -5.429 14.397 1.00 85.00 85 LYS A N 1
ATOM 661 C CA . LYS A 1 85 ? -9.059 -4.227 15.251 1.00 85.00 85 LYS A CA 1
ATOM 662 C C . LYS A 1 85 ? -7.684 -3.634 15.564 1.00 85.00 85 LYS A C 1
ATOM 664 O O . LYS A 1 85 ? -7.571 -2.434 15.779 1.00 85.00 85 LYS A O 1
ATOM 669 N N . GLU A 1 86 ? -6.659 -4.475 15.592 1.00 86.81 86 GLU A N 1
ATOM 670 C CA . GLU A 1 86 ? -5.269 -4.129 15.879 1.00 86.81 86 GLU A CA 1
ATOM 671 C C . GLU A 1 86 ? -4.561 -3.474 14.677 1.00 86.81 86 GLU A C 1
ATOM 673 O O . GLU A 1 86 ? -3.460 -2.942 14.820 1.00 86.81 86 GLU A O 1
ATOM 678 N N . GLY A 1 87 ? -5.200 -3.479 13.503 1.00 90.62 87 GLY A N 1
ATOM 679 C CA . GLY A 1 87 ? -4.647 -2.992 12.246 1.00 90.62 87 GLY A CA 1
ATOM 680 C C . GLY A 1 87 ? -4.029 -4.099 11.391 1.00 90.62 87 GLY A C 1
ATOM 681 O O . GLY A 1 87 ? -3.783 -5.217 11.840 1.00 90.62 87 GLY A O 1
ATOM 682 N N . LEU A 1 88 ? -3.791 -3.786 10.119 1.00 93.81 88 LEU A N 1
ATOM 683 C CA . LEU A 1 88 ? -3.195 -4.707 9.151 1.00 93.81 88 LEU A CA 1
ATOM 684 C C . LEU A 1 88 ? -1.858 -4.151 8.674 1.00 93.81 88 LEU A C 1
ATOM 686 O O . LEU A 1 88 ? -1.818 -3.082 8.069 1.00 93.81 88 LEU A O 1
ATOM 690 N N . GLU A 1 89 ? -0.774 -4.886 8.908 1.00 94.94 89 GLU A N 1
ATOM 691 C CA . GLU A 1 89 ? 0.520 -4.546 8.327 1.00 94.94 89 GLU A CA 1
ATOM 692 C C . GLU A 1 89 ? 0.562 -4.962 6.853 1.00 94.94 89 GLU A C 1
ATOM 694 O O . GLU A 1 89 ? 0.316 -6.117 6.492 1.00 94.94 89 GLU A O 1
ATOM 699 N N . ILE A 1 90 ? 0.900 -4.004 5.997 1.00 95.31 90 ILE A N 1
ATOM 700 C CA . ILE A 1 90 ? 1.250 -4.248 4.604 1.00 95.31 90 ILE A CA 1
ATOM 701 C C . ILE A 1 90 ? 2.683 -3.797 4.368 1.00 95.31 90 ILE A C 1
ATOM 703 O O . ILE A 1 90 ? 3.145 -2.824 4.957 1.00 95.31 90 ILE A O 1
ATOM 707 N N . GLN A 1 91 ? 3.370 -4.460 3.453 1.00 93.12 91 GLN A N 1
ATOM 708 C CA . GLN A 1 91 ? 4.641 -3.998 2.927 1.00 93.12 91 GLN A CA 1
ATOM 709 C C . GLN A 1 91 ? 4.438 -3.531 1.493 1.00 93.12 91 GLN A C 1
ATOM 711 O O . GLN A 1 91 ? 3.881 -4.270 0.680 1.00 93.12 91 GLN A O 1
ATOM 716 N N . ILE A 1 92 ? 4.925 -2.336 1.175 1.00 91.25 92 ILE A N 1
ATOM 717 C CA . ILE A 1 92 ? 5.002 -1.845 -0.194 1.00 91.25 92 ILE A CA 1
ATOM 718 C C . ILE A 1 92 ? 6.459 -1.862 -0.638 1.00 91.25 92 ILE A C 1
ATOM 720 O O . ILE A 1 92 ? 7.355 -1.349 0.035 1.00 91.25 92 ILE A O 1
ATOM 724 N N . LYS A 1 93 ? 6.702 -2.503 -1.776 1.00 86.62 93 LYS A N 1
ATOM 725 C CA . LYS A 1 93 ? 8.025 -2.566 -2.379 1.00 86.62 93 LYS A CA 1
ATOM 726 C C . LYS A 1 93 ? 8.354 -1.256 -3.064 1.00 86.62 93 LYS A C 1
ATOM 728 O O . LYS A 1 93 ? 7.680 -0.872 -4.017 1.00 86.62 93 LYS A O 1
ATOM 733 N N . GLU A 1 94 ? 9.451 -0.648 -2.636 1.00 82.06 94 GLU A N 1
ATOM 734 C CA . GLU A 1 94 ? 10.046 0.485 -3.330 1.00 82.06 94 GLU A CA 1
ATOM 735 C C . GLU A 1 94 ? 11.332 0.101 -4.042 1.00 82.06 94 GLU A C 1
ATOM 737 O O . GLU A 1 94 ? 11.873 -0.997 -3.893 1.00 82.06 94 GLU A O 1
ATOM 742 N N . LYS A 1 95 ? 11.831 1.051 -4.827 1.00 72.25 95 LYS A N 1
ATOM 743 C CA . LYS A 1 95 ? 13.035 0.893 -5.636 1.00 72.25 95 LYS A CA 1
ATOM 744 C C . LYS A 1 95 ? 14.280 0.589 -4.794 1.00 72.25 95 LYS A C 1
ATOM 746 O O . LYS A 1 95 ? 15.123 -0.190 -5.226 1.00 72.25 95 LYS A O 1
ATOM 751 N N . ILE A 1 96 ? 14.398 1.202 -3.612 1.00 70.25 96 ILE A N 1
ATOM 752 C CA . ILE A 1 96 ? 15.599 1.118 -2.762 1.00 70.25 96 ILE A CA 1
ATOM 753 C C . ILE A 1 96 ? 15.385 0.160 -1.586 1.00 70.25 96 ILE A C 1
ATOM 755 O O . ILE A 1 96 ? 16.175 -0.766 -1.394 1.00 70.25 96 ILE A O 1
ATOM 759 N N . ALA A 1 97 ? 14.325 0.369 -0.805 1.00 74.12 97 ALA A N 1
ATOM 760 C CA . ALA A 1 97 ? 13.984 -0.448 0.354 1.00 74.12 97 ALA A CA 1
ATOM 761 C C . ALA A 1 97 ? 12.458 -0.532 0.508 1.00 74.12 97 ALA A C 1
ATOM 763 O O . ALA A 1 97 ? 11.776 0.446 0.218 1.00 74.12 97 ALA A O 1
ATOM 764 N N . PRO A 1 98 ? 11.904 -1.675 0.937 1.00 81.81 98 PRO A N 1
ATOM 765 C CA . PRO A 1 98 ? 10.477 -1.768 1.211 1.00 81.81 98 PRO A CA 1
ATOM 766 C C . PRO A 1 98 ? 10.095 -0.952 2.453 1.00 81.81 98 PRO A C 1
ATOM 768 O O . PRO A 1 98 ? 10.866 -0.887 3.412 1.00 81.81 98 PRO A O 1
ATOM 771 N N . PHE A 1 99 ? 8.879 -0.406 2.457 1.00 86.19 99 PHE A N 1
ATOM 772 C CA . PHE A 1 99 ? 8.271 0.217 3.634 1.00 86.19 99 PHE A CA 1
ATOM 773 C C . PHE A 1 99 ? 7.089 -0.602 4.130 1.00 86.19 99 PHE A C 1
ATOM 775 O O . PHE A 1 99 ? 6.296 -1.109 3.335 1.00 86.19 99 PHE A O 1
ATOM 782 N N . ASN A 1 100 ? 6.965 -0.699 5.451 1.00 90.44 100 ASN A N 1
ATOM 783 C CA . ASN A 1 100 ? 5.825 -1.326 6.101 1.00 90.44 100 ASN A CA 1
ATOM 784 C C . ASN A 1 100 ? 4.866 -0.246 6.612 1.00 90.44 100 ASN A C 1
ATOM 786 O O . ASN A 1 100 ? 5.299 0.751 7.191 1.00 90.44 100 ASN A O 1
ATOM 790 N N . TYR A 1 101 ? 3.569 -0.467 6.422 1.00 93.19 101 TYR A N 1
ATOM 791 C CA . TYR A 1 101 ? 2.496 0.437 6.818 1.00 93.19 101 TYR A CA 1
ATOM 792 C C . TYR A 1 101 ? 1.463 -0.333 7.635 1.00 93.19 101 TYR A C 1
ATOM 794 O O . TYR A 1 101 ? 0.990 -1.381 7.199 1.00 93.19 101 TYR A O 1
ATOM 802 N N . LEU A 1 102 ? 1.089 0.201 8.799 1.00 94.56 102 LEU A N 1
ATOM 803 C CA . LEU A 1 102 ? 0.036 -0.362 9.643 1.00 94.56 102 LEU A CA 1
ATOM 804 C C . LEU A 1 102 ? -1.293 0.338 9.343 1.00 94.56 102 LEU A C 1
ATOM 806 O O . LEU A 1 102 ? -1.510 1.473 9.763 1.00 94.56 102 LEU A O 1
ATOM 810 N N . LEU A 1 103 ? -2.166 -0.331 8.595 1.00 95.06 103 LEU A N 1
ATOM 811 C CA . LEU A 1 103 ? -3.437 0.218 8.127 1.00 95.06 103 LEU A CA 1
ATOM 812 C C . LEU A 1 103 ? -4.523 0.109 9.196 1.00 95.06 103 LEU A C 1
ATOM 814 O O . LEU A 1 103 ? -4.635 -0.920 9.862 1.00 95.06 103 LEU A O 1
ATOM 818 N N . GLN A 1 104 ? -5.358 1.144 9.307 1.00 93.25 104 GLN A N 1
ATOM 819 C CA . GLN A 1 104 ? -6.512 1.158 10.204 1.00 93.25 104 GLN A CA 1
ATOM 820 C C . GLN A 1 104 ? -7.799 0.793 9.460 1.00 93.25 104 GLN A C 1
ATOM 822 O O . GLN A 1 104 ? -7.986 1.110 8.283 1.00 93.25 104 GLN A O 1
ATOM 827 N N . GLN A 1 105 ? -8.697 0.119 10.172 1.00 93.12 105 GLN A N 1
ATOM 828 C CA . GLN A 1 105 ? -9.989 -0.303 9.647 1.00 93.12 105 GLN A CA 1
ATOM 829 C C . GLN A 1 105 ? -10.884 0.897 9.279 1.00 93.12 105 GLN A C 1
ATOM 831 O O . GLN A 1 105 ? -10.868 1.928 9.952 1.00 93.12 105 GLN A O 1
ATOM 836 N N . GLY A 1 106 ? -11.700 0.758 8.232 1.00 91.31 106 GLY A N 1
ATOM 837 C CA . GLY A 1 106 ? -12.673 1.777 7.818 1.00 91.31 106 GLY A CA 1
ATOM 838 C C . GLY A 1 106 ? -12.087 2.964 7.048 1.00 91.31 106 GLY A C 1
ATOM 839 O O . GLY A 1 106 ? -12.825 3.886 6.704 1.00 91.31 106 GLY A O 1
ATOM 840 N N . ASP A 1 107 ? -10.784 2.961 6.760 1.00 94.12 107 ASP A N 1
ATOM 841 C CA . ASP A 1 107 ? -10.144 4.023 5.990 1.00 94.12 107 ASP A CA 1
ATOM 842 C C . ASP A 1 107 ? -10.222 3.764 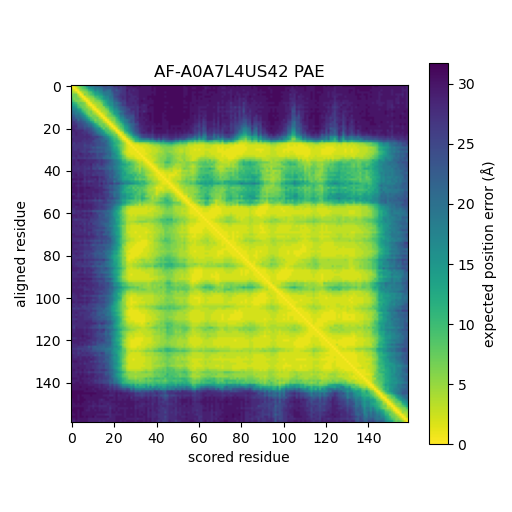4.475 1.00 94.12 107 ASP A C 1
ATOM 844 O O . ASP A 1 107 ? -10.284 2.630 3.994 1.00 94.12 107 ASP A O 1
ATOM 848 N N . THR A 1 108 ? -10.177 4.845 3.704 1.00 96.12 108 THR A N 1
ATOM 849 C CA . THR A 1 108 ? -9.880 4.807 2.272 1.00 96.12 108 THR A CA 1
ATOM 850 C C . THR A 1 108 ? -8.598 5.586 2.058 1.00 96.12 108 THR A C 1
ATOM 852 O O . THR A 1 108 ? -8.534 6.782 2.335 1.00 96.12 108 THR A O 1
ATOM 855 N N . ILE A 1 109 ? -7.569 4.914 1.566 1.00 97.38 109 ILE A N 1
ATOM 856 C CA . ILE A 1 109 ? -6.215 5.443 1.481 1.00 97.38 109 ILE A CA 1
ATOM 857 C C . ILE A 1 109 ? -5.854 5.589 0.012 1.00 97.38 109 ILE A C 1
ATOM 859 O O . ILE A 1 109 ? -5.836 4.615 -0.737 1.00 97.38 109 ILE A O 1
ATOM 863 N N . LEU A 1 110 ? -5.544 6.814 -0.398 1.00 97.56 110 LEU A N 1
ATOM 864 C CA . LEU A 1 110 ? -4.920 7.070 -1.686 1.00 97.56 110 LEU A CA 1
ATOM 865 C C . LEU A 1 110 ? -3.420 6.794 -1.558 1.00 97.56 110 LEU A C 1
ATOM 867 O O . LEU A 1 110 ? -2.741 7.431 -0.754 1.00 97.56 110 LEU A O 1
ATOM 871 N N . VAL A 1 111 ? -2.923 5.848 -2.342 1.00 96.06 111 VAL A N 1
ATOM 872 C CA . VAL A 1 111 ? -1.504 5.524 -2.461 1.00 96.06 111 VAL A CA 1
ATOM 873 C C . VAL A 1 111 ? -0.952 6.325 -3.634 1.00 96.06 111 VAL A C 1
ATOM 875 O O . VAL A 1 111 ? -1.289 6.054 -4.789 1.00 96.06 111 VAL A O 1
ATOM 878 N N . THR A 1 112 ? -0.135 7.326 -3.322 1.00 93.25 112 THR A N 1
ATOM 879 C CA . THR A 1 112 ? 0.560 8.177 -4.295 1.00 93.25 112 THR A CA 1
ATOM 880 C C . THR A 1 112 ? 2.051 7.867 -4.289 1.00 93.25 112 THR A C 1
ATOM 882 O O . THR A 1 112 ? 2.530 7.117 -3.436 1.00 93.25 112 THR A O 1
ATOM 885 N N . ILE A 1 113 ? 2.790 8.452 -5.227 1.00 88.25 113 ILE A N 1
ATOM 886 C CA . ILE A 1 113 ? 4.240 8.294 -5.333 1.00 88.25 113 ILE A CA 1
ATOM 887 C C . ILE A 1 113 ? 4.891 9.664 -5.136 1.00 88.25 113 ILE A C 1
ATOM 889 O O . ILE A 1 113 ? 4.401 10.665 -5.658 1.00 88.25 113 ILE A O 1
ATOM 893 N N . ASP A 1 114 ? 5.958 9.718 -4.347 1.00 84.50 114 ASP A N 1
ATOM 894 C CA . ASP A 1 114 ? 6.770 10.924 -4.193 1.00 84.50 114 ASP A CA 1
ATOM 895 C C . ASP A 1 114 ? 7.730 11.135 -5.385 1.00 84.50 114 ASP A C 1
ATOM 897 O O . ASP A 1 114 ? 7.818 10.335 -6.318 1.00 84.50 114 ASP A O 1
ATOM 901 N N . GLU A 1 115 ? 8.505 12.216 -5.347 1.00 80.62 115 GLU A N 1
ATOM 902 C CA . GLU A 1 115 ? 9.508 12.522 -6.378 1.00 80.62 115 GLU A CA 1
ATOM 903 C C . GLU A 1 115 ? 10.660 11.499 -6.468 1.00 80.62 115 GLU A C 1
ATOM 905 O O . GLU A 1 115 ? 11.371 11.442 -7.473 1.00 80.62 115 GLU A O 1
ATOM 910 N N . PHE A 1 116 ? 10.844 10.671 -5.439 1.00 78.06 116 PHE A N 1
ATOM 911 C CA . PHE A 1 116 ? 11.893 9.658 -5.344 1.00 78.06 116 PHE A CA 1
ATOM 912 C C . PHE A 1 116 ? 11.405 8.254 -5.735 1.00 78.06 116 PHE A C 1
ATOM 914 O O . PHE A 1 116 ? 12.211 7.321 -5.813 1.00 78.06 116 PHE A O 1
ATOM 921 N N . GLY A 1 117 ? 10.113 8.097 -6.033 1.00 80.31 117 GLY A N 1
ATOM 922 C CA . GLY A 1 117 ? 9.506 6.823 -6.391 1.00 80.31 117 GLY A CA 1
ATOM 923 C C . GLY A 1 117 ? 9.028 5.981 -5.202 1.00 80.31 117 GLY A C 1
ATOM 924 O O . GLY A 1 117 ? 8.792 4.788 -5.401 1.00 80.31 117 GLY A O 1
ATOM 925 N N . ASN A 1 118 ? 8.912 6.550 -3.996 1.00 85.19 118 ASN A N 1
ATOM 926 C CA . ASN A 1 118 ? 8.389 5.869 -2.807 1.00 85.19 118 ASN A CA 1
ATOM 927 C C . ASN A 1 118 ? 6.887 6.110 -2.635 1.00 85.19 118 ASN A C 1
ATOM 929 O O . ASN A 1 118 ? 6.366 7.157 -3.023 1.00 85.19 118 ASN A O 1
ATOM 933 N N . SER A 1 119 ? 6.191 5.167 -1.998 1.00 90.12 119 SER A N 1
ATOM 934 C CA . SER A 1 119 ? 4.771 5.331 -1.691 1.00 90.12 119 SER A CA 1
ATOM 935 C C . SER A 1 119 ? 4.537 6.327 -0.565 1.00 90.12 119 SER A C 1
ATOM 937 O O . SER A 1 119 ? 5.169 6.269 0.490 1.00 90.12 119 SER A O 1
ATOM 939 N N . PHE A 1 120 ? 3.520 7.158 -0.750 1.00 92.25 120 PHE A N 1
ATOM 940 C CA . PHE A 1 120 ? 2.959 8.011 0.283 1.00 92.25 120 PHE A CA 1
ATOM 941 C C . PHE A 1 120 ? 1.470 7.690 0.453 1.00 92.25 120 PHE A C 1
ATOM 943 O O . PHE A 1 120 ? 0.719 7.619 -0.521 1.00 92.25 120 PHE A O 1
ATOM 950 N N . LEU A 1 121 ? 1.036 7.456 1.693 1.00 95.56 121 LEU A N 1
ATOM 951 C CA . LEU A 1 121 ? -0.326 7.014 2.003 1.00 95.56 121 LEU A CA 1
ATOM 952 C C . LEU A 1 121 ? -1.162 8.179 2.522 1.00 95.56 121 LEU A C 1
ATOM 954 O O . LEU A 1 121 ? -0.964 8.644 3.641 1.00 95.56 121 LEU A O 1
ATOM 958 N N . LYS A 1 122 ? -2.146 8.623 1.744 1.00 96.62 122 LYS A N 1
ATOM 959 C CA . LYS A 1 122 ? -3.062 9.697 2.133 1.00 96.62 122 LYS A CA 1
ATOM 960 C C . LYS A 1 122 ? -4.426 9.137 2.516 1.00 96.62 122 LYS A C 1
ATOM 962 O O . LYS A 1 122 ? -5.209 8.746 1.650 1.00 96.62 122 LYS A O 1
ATOM 967 N N . SER A 1 123 ? -4.730 9.154 3.808 1.00 96.50 123 SER A N 1
ATOM 968 C CA . SER A 1 123 ? -6.065 8.835 4.315 1.00 96.50 123 SER A CA 1
ATOM 969 C C . SER A 1 123 ? -7.086 9.858 3.815 1.00 96.50 123 SER A C 1
ATOM 971 O O . SER A 1 123 ? -6.831 11.066 3.787 1.00 96.50 123 SER A O 1
ATOM 973 N N . LYS A 1 124 ? -8.262 9.374 3.412 1.00 95.69 124 LYS A N 1
ATOM 974 C CA . LYS A 1 124 ? -9.427 10.204 3.074 1.00 95.69 124 LYS A CA 1
ATOM 975 C C . LYS A 1 124 ? -10.304 10.494 4.288 1.00 95.69 124 LYS A C 1
ATOM 977 O O . LYS A 1 124 ? -11.188 11.338 4.189 1.00 95.69 124 LYS A O 1
ATOM 982 N N . VAL A 1 125 ? -10.052 9.816 5.406 1.00 91.56 125 VAL A N 1
ATOM 983 C CA . VAL A 1 125 ? -10.843 9.925 6.634 1.00 91.56 125 VAL A CA 1
ATOM 984 C C . VAL A 1 125 ? -10.178 10.849 7.656 1.00 91.56 125 VAL A C 1
ATOM 986 O O . VAL A 1 125 ? -10.879 11.617 8.309 1.00 91.56 125 VAL A O 1
ATOM 989 N N . SER A 1 126 ? -8.845 10.823 7.797 1.00 92.06 126 SER A N 1
ATOM 990 C CA . SER A 1 126 ? -8.142 11.626 8.808 1.00 92.06 126 SER A CA 1
ATOM 991 C C . SER A 1 126 ? -6.721 12.042 8.404 1.00 92.06 126 SER A C 1
ATOM 993 O O . SER A 1 126 ? -5.907 11.246 7.935 1.00 92.06 126 SER A O 1
ATOM 995 N N . GLN A 1 127 ? -6.369 13.303 8.672 1.00 93.31 127 GLN A N 1
ATOM 996 C CA . GLN A 1 127 ? -4.991 13.785 8.522 1.00 93.31 127 GLN A CA 1
ATOM 997 C C . GLN A 1 127 ? -4.040 13.153 9.555 1.00 93.31 127 GLN A C 1
ATOM 999 O O . GLN A 1 127 ? -2.852 12.971 9.277 1.00 93.31 127 GLN A O 1
ATOM 1004 N N . GLU A 1 128 ? -4.555 12.778 10.726 1.00 93.00 128 GLU A N 1
ATOM 1005 C CA . GLU A 1 128 ? -3.790 12.061 11.747 1.00 93.00 128 GLU A CA 1
ATOM 1006 C C . GLU A 1 128 ? -3.369 10.683 11.231 1.00 93.00 128 GLU A C 1
ATOM 1008 O O . GLU A 1 128 ? -2.188 10.356 11.281 1.00 93.00 128 GLU A O 1
ATOM 1013 N N . ASN A 1 129 ? -4.289 9.940 10.604 1.00 92.56 129 ASN A N 1
ATOM 1014 C CA . ASN A 1 129 ? -3.981 8.655 9.970 1.00 92.56 129 ASN A CA 1
ATOM 1015 C C . ASN A 1 129 ? -2.934 8.808 8.865 1.00 92.56 129 ASN A C 1
ATOM 1017 O O . ASN A 1 129 ? -1.990 8.030 8.804 1.00 92.56 129 ASN A O 1
ATOM 1021 N N . THR A 1 130 ? -3.051 9.845 8.028 1.00 94.88 130 THR A N 1
ATOM 1022 C CA . THR A 1 130 ? -2.021 10.165 7.021 1.00 94.88 130 THR A CA 1
ATOM 1023 C C . THR A 1 130 ? -0.650 10.350 7.675 1.00 94.88 130 THR A C 1
ATOM 1025 O O . THR A 1 130 ? 0.342 9.796 7.212 1.00 94.88 130 THR A O 1
ATOM 1028 N N . THR A 1 131 ? -0.586 11.090 8.780 1.00 91.56 131 THR A N 1
ATOM 1029 C CA . THR A 1 131 ? 0.669 11.316 9.513 1.00 91.56 131 THR A CA 1
ATOM 1030 C C . THR A 1 131 ? 1.196 10.023 10.143 1.00 91.56 131 THR A C 1
ATOM 1032 O O . THR A 1 131 ? 2.398 9.774 10.134 1.00 91.56 131 THR A O 1
ATOM 1035 N N . PHE A 1 132 ? 0.303 9.190 10.678 1.00 91.69 132 PHE A N 1
ATOM 1036 C CA . PHE A 1 132 ? 0.638 7.914 11.299 1.00 91.69 132 PHE A CA 1
ATOM 1037 C C . PHE A 1 132 ? 1.193 6.910 10.284 1.00 91.69 132 PHE A C 1
ATOM 1039 O O . PHE A 1 132 ? 2.274 6.366 10.495 1.00 91.69 132 PHE A O 1
ATOM 1046 N N . TYR A 1 133 ? 0.506 6.710 9.155 1.00 93.62 133 TYR A N 1
ATOM 1047 C CA . TYR A 1 133 ? 0.932 5.765 8.121 1.00 93.62 133 TYR A CA 1
ATOM 1048 C C . TYR A 1 133 ? 2.313 6.104 7.569 1.00 93.62 133 TYR A C 1
ATOM 1050 O O . TYR A 1 133 ? 3.122 5.209 7.351 1.00 93.62 133 TYR A O 1
ATOM 1058 N N . ASN A 1 134 ? 2.607 7.390 7.371 1.00 91.69 134 ASN A N 1
ATOM 1059 C CA . ASN A 1 134 ? 3.877 7.818 6.789 1.00 91.69 134 ASN A CA 1
ATOM 1060 C C . ASN A 1 134 ? 4.973 8.068 7.831 1.00 91.69 134 ASN A C 1
ATOM 1062 O O . ASN A 1 134 ? 6.078 8.440 7.450 1.00 91.69 134 ASN A O 1
ATOM 1066 N N . LEU A 1 135 ? 4.730 7.827 9.124 1.00 87.12 135 LEU A N 1
ATOM 1067 C CA . LEU A 1 135 ? 5.741 8.036 10.160 1.00 87.12 135 LEU A CA 1
ATOM 1068 C C . LEU A 1 135 ? 7.037 7.235 9.907 1.00 87.12 135 LEU A C 1
ATOM 1070 O O . LEU A 1 135 ? 8.110 7.834 10.006 1.00 87.12 135 LEU A O 1
ATOM 1074 N N . PRO A 1 136 ? 7.000 5.935 9.535 1.00 81.06 136 PRO A N 1
ATOM 1075 C CA . PRO A 1 136 ? 8.224 5.194 9.222 1.00 81.06 136 PRO A CA 1
ATOM 1076 C C . PRO A 1 136 ? 8.985 5.799 8.036 1.00 81.06 136 PRO A C 1
ATOM 1078 O O . PRO A 1 136 ? 10.210 5.929 8.078 1.00 81.06 136 PRO A O 1
ATOM 1081 N N . TYR A 1 137 ? 8.249 6.219 7.004 1.00 79.69 137 TYR A N 1
ATOM 1082 C CA . TYR A 1 137 ? 8.800 6.885 5.828 1.00 79.69 137 TYR A CA 1
ATOM 1083 C C . TYR A 1 137 ? 9.470 8.220 6.207 1.00 79.69 137 TYR A C 1
ATOM 1085 O O . TYR A 1 137 ? 10.645 8.419 5.905 1.00 79.69 137 TYR A O 1
ATOM 1093 N N . GLU A 1 138 ? 8.787 9.091 6.953 1.00 81.06 138 GLU A N 1
ATOM 1094 C CA . GLU A 1 138 ? 9.290 10.403 7.394 1.00 81.06 138 GLU A CA 1
ATOM 1095 C C . GLU A 1 138 ? 10.530 10.307 8.302 1.00 81.06 138 GLU A C 1
A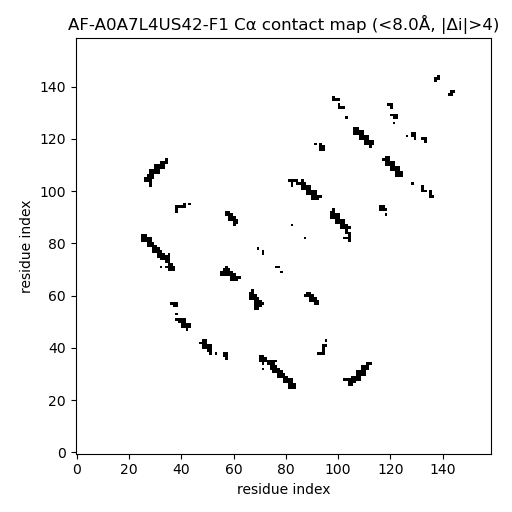TOM 1097 O O . GLU A 1 138 ? 11.412 11.168 8.244 1.00 81.06 138 GLU A O 1
ATOM 1102 N N . ILE A 1 139 ? 10.620 9.261 9.134 1.00 78.19 139 ILE A N 1
ATOM 1103 C CA . ILE A 1 139 ? 11.808 8.976 9.956 1.00 78.19 139 ILE A CA 1
ATOM 1104 C C . ILE A 1 139 ? 12.977 8.543 9.065 1.00 78.19 139 ILE A C 1
ATOM 1106 O O . ILE A 1 139 ? 14.101 9.016 9.247 1.00 78.19 139 ILE A O 1
ATOM 1110 N N . SER A 1 140 ? 12.719 7.659 8.096 1.00 71.00 140 SER A N 1
ATOM 1111 C CA . SER A 1 140 ? 13.755 7.114 7.209 1.00 71.00 140 SER A CA 1
ATOM 1112 C C . SER A 1 140 ? 14.359 8.160 6.267 1.00 71.00 140 SER A C 1
ATOM 1114 O O . SER A 1 140 ? 15.554 8.113 5.982 1.00 71.00 140 SER A O 1
ATOM 1116 N N . THR A 1 141 ? 13.555 9.131 5.824 1.00 70.81 141 THR A N 1
ATOM 1117 C CA . THR A 1 141 ? 13.982 10.235 4.951 1.00 70.81 141 THR A CA 1
ATOM 1118 C C . THR A 1 141 ? 14.500 11.442 5.731 1.00 70.81 141 THR A C 1
ATOM 1120 O O . THR A 1 141 ? 14.997 12.399 5.141 1.00 70.81 141 THR A O 1
ATOM 1123 N N . GLY A 1 142 ? 14.404 11.408 7.063 1.00 66.38 142 GLY A N 1
ATOM 1124 C CA . GLY A 1 142 ? 14.839 12.476 7.956 1.00 66.38 142 GLY A CA 1
ATOM 1125 C C . GLY A 1 142 ? 14.033 13.767 7.870 1.00 66.38 142 GLY A C 1
ATOM 1126 O O . GLY A 1 142 ? 14.498 14.811 8.321 1.00 66.38 142 GLY A O 1
ATOM 1127 N N . GLN A 1 143 ? 12.808 13.697 7.349 1.00 62.41 143 GLN A N 1
ATOM 1128 C CA . GLN A 1 143 ? 11.887 14.833 7.316 1.00 62.41 143 GLN A CA 1
ATOM 1129 C C . GLN A 1 143 ? 11.317 15.166 8.705 1.00 62.41 143 GLN A C 1
ATOM 1131 O O . GLN A 1 143 ? 10.995 16.323 8.975 1.00 62.41 143 GLN A O 1
ATOM 1136 N N . LYS A 1 144 ? 11.267 14.193 9.629 1.00 55.31 144 LYS A N 1
ATOM 1137 C CA . LYS A 1 144 ? 10.971 14.423 11.054 1.00 55.31 144 LYS A CA 1
ATOM 1138 C C . LYS A 1 144 ? 12.234 14.323 11.914 1.00 55.31 144 LYS A C 1
ATOM 1140 O O . LYS A 1 144 ? 12.478 13.313 12.561 1.00 55.31 144 LYS A O 1
ATOM 1145 N N . TYR A 1 145 ? 12.995 15.415 11.989 1.00 50.31 145 TYR A N 1
ATOM 1146 C CA . TYR A 1 145 ? 13.963 15.646 13.070 1.00 50.31 145 TYR A CA 1
ATOM 1147 C C . TYR A 1 145 ? 13.714 17.004 13.737 1.00 50.31 145 TYR A C 1
ATOM 1149 O O . TYR A 1 145 ? 14.371 17.998 13.449 1.00 50.31 145 TYR A O 1
ATOM 1157 N N . LEU A 1 146 ? 12.774 17.023 14.685 1.00 46.34 146 LEU A N 1
ATOM 1158 C CA . LEU A 1 146 ? 12.728 18.004 15.773 1.00 46.34 146 LEU A CA 1
ATOM 1159 C C . LEU A 1 146 ? 12.837 17.236 17.102 1.00 46.34 146 LEU A C 1
ATOM 1161 O O . LEU A 1 146 ? 11.843 16.998 17.777 1.00 46.34 146 LEU A O 1
ATOM 1165 N N . GLY A 1 147 ? 14.056 16.813 17.457 1.00 44.88 147 GLY A N 1
ATOM 1166 C CA . GLY A 1 147 ? 14.409 16.516 18.854 1.00 44.88 147 GLY A CA 1
ATOM 1167 C C . GLY A 1 147 ? 14.618 15.060 19.287 1.00 44.88 147 GLY A C 1
ATOM 1168 O O . GLY A 1 147 ? 14.965 14.856 20.445 1.00 44.88 147 GLY A O 1
ATOM 1169 N N . MET A 1 148 ? 14.484 14.052 18.420 1.00 42.94 148 MET A N 1
ATOM 1170 C CA . MET A 1 148 ? 14.878 12.674 18.756 1.00 42.94 148 MET A CA 1
ATOM 1171 C C . MET A 1 148 ? 16.032 12.221 17.872 1.00 42.94 148 MET A C 1
ATOM 1173 O O . MET A 1 148 ? 15.883 12.058 16.669 1.00 42.94 148 MET A O 1
ATOM 1177 N N . SER A 1 149 ? 17.200 12.061 18.480 1.00 39.56 149 SER A N 1
ATOM 1178 C CA . SER A 1 149 ? 18.427 11.581 17.855 1.00 39.56 149 SER A CA 1
ATOM 1179 C C . SER A 1 149 ? 18.220 10.210 17.202 1.00 39.56 149 SER A C 1
ATOM 1181 O O . SER A 1 149 ? 17.668 9.302 17.822 1.00 39.56 149 SER A O 1
ATOM 1183 N N . LEU A 1 150 ? 18.718 10.057 15.972 1.00 43.09 150 LEU A N 1
ATOM 1184 C CA . LEU A 1 150 ? 18.889 8.788 15.261 1.00 43.09 150 LEU A CA 1
ATOM 1185 C C . LEU A 1 150 ? 19.523 7.723 16.175 1.00 43.09 150 LEU A C 1
ATOM 1187 O O . LEU A 1 150 ? 20.720 7.762 16.450 1.00 43.09 150 LEU A O 1
ATOM 1191 N N . LEU A 1 151 ? 18.730 6.747 16.609 1.00 41.09 151 LEU A N 1
ATOM 1192 C CA . LEU A 1 151 ? 19.205 5.525 17.268 1.00 41.09 151 LEU A CA 1
ATOM 1193 C C . LEU A 1 151 ? 18.474 4.293 16.707 1.00 41.09 151 LEU A C 1
ATOM 1195 O O . LEU A 1 151 ? 18.102 3.383 17.434 1.00 41.09 151 LEU A O 1
ATOM 1199 N N . VAL A 1 152 ? 18.254 4.264 15.387 1.00 45.75 152 VAL A N 1
ATOM 1200 C CA . VAL A 1 152 ? 17.668 3.101 14.676 1.00 45.75 152 VAL A CA 1
ATOM 1201 C C . VAL A 1 152 ? 18.668 2.487 13.683 1.00 45.75 152 VAL A C 1
ATOM 1203 O O . VAL A 1 152 ? 18.314 1.757 12.767 1.00 45.75 152 VAL A O 1
ATOM 1206 N N . GLY A 1 153 ? 19.958 2.760 13.869 1.00 43.09 153 GLY A N 1
ATOM 1207 C CA . GLY A 1 153 ? 21.039 2.175 13.082 1.00 43.09 153 GLY A CA 1
ATOM 1208 C C . GLY A 1 153 ? 21.905 1.238 13.912 1.00 43.09 153 GLY A C 1
ATOM 1209 O O . GLY A 1 153 ? 23.067 1.563 14.085 1.00 43.09 153 GLY A O 1
ATOM 1210 N N . LEU A 1 154 ? 21.351 0.153 14.477 1.00 38.50 154 LEU A N 1
ATOM 1211 C CA . LEU A 1 154 ? 22.084 -1.040 14.965 1.00 38.50 154 LEU A CA 1
ATOM 1212 C C . LEU A 1 154 ? 21.136 -2.019 15.686 1.00 38.50 154 LEU A C 1
ATOM 1214 O O . LEU A 1 154 ? 21.245 -2.243 16.885 1.00 38.50 154 LEU A O 1
ATOM 1218 N N . VAL A 1 155 ? 20.213 -2.649 14.960 1.00 38.47 155 VAL A N 1
ATOM 1219 C CA . VAL A 1 155 ? 19.678 -3.951 15.396 1.00 38.47 155 VAL A CA 1
ATOM 1220 C C . VAL A 1 155 ? 19.678 -4.896 14.197 1.00 38.47 155 VAL A C 1
ATOM 1222 O O . VAL A 1 155 ? 18.654 -5.232 13.615 1.00 38.47 155 VAL A O 1
ATOM 1225 N N . SER A 1 156 ? 20.886 -5.282 13.787 1.00 35.12 156 SER A N 1
ATOM 1226 C CA . SER A 1 156 ? 21.100 -6.502 13.014 1.00 35.12 156 SER A CA 1
ATOM 1227 C C . SER A 1 156 ? 21.001 -7.662 14.000 1.00 35.12 156 SER A C 1
ATOM 1229 O O . SER A 1 156 ? 21.969 -7.941 14.707 1.00 35.12 156 SER A O 1
ATOM 1231 N N . PHE A 1 157 ? 19.849 -8.329 14.078 1.00 39.25 157 PHE A N 1
ATOM 1232 C CA . PHE A 1 157 ? 19.809 -9.658 14.682 1.00 39.25 157 PHE A CA 1
ATOM 1233 C C . PHE A 1 157 ? 20.533 -10.611 13.736 1.00 39.25 157 PHE A C 1
ATOM 1235 O O . PHE A 1 157 ? 20.053 -10.914 12.646 1.00 39.25 157 PHE A O 1
ATOM 1242 N N . GLY A 1 158 ? 21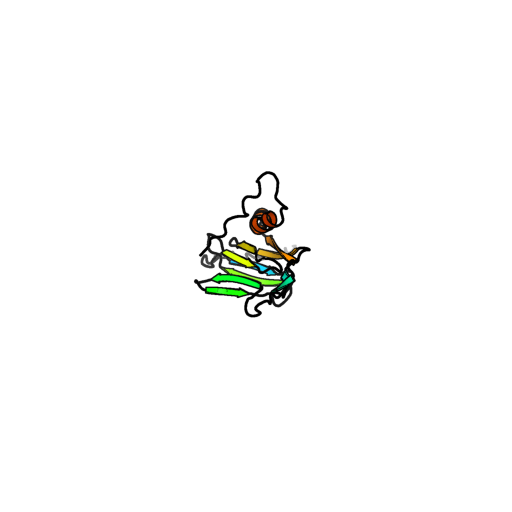.732 -11.018 14.145 1.00 37.75 158 GLY A N 1
ATOM 1243 C CA . GLY A 1 158 ? 22.377 -12.186 13.579 1.00 37.75 158 GLY A CA 1
ATOM 1244 C C . GLY A 1 158 ? 21.557 -13.431 13.906 1.00 37.75 158 GLY A C 1
ATOM 1245 O O . GLY A 1 158 ? 21.141 -13.616 15.050 1.00 37.75 158 GLY A O 1
ATOM 1246 N N . HIS A 1 159 ? 21.370 -14.266 12.893 1.00 34.88 159 HIS A N 1
ATOM 1247 C CA . HIS A 1 159 ? 21.241 -15.708 13.024 1.00 34.88 159 HIS A CA 1
ATOM 1248 C C . HIS A 1 159 ? 22.039 -16.360 11.900 1.00 34.88 159 HIS A C 1
ATOM 1250 O O . HIS A 1 159 ? 21.979 -15.836 10.764 1.00 34.88 159 HIS A O 1
#

Secondary structure (DSSP, 8-state):
----------------------TTS--EEEEEESS------EE-TTS-EE---TTS-SEEEEETTEEEEE---STT-EEEEE--TT-EEEEE--SSS-EEEEEPTT-EEEEEE-TTS-EEEEESS-HHHHHHHTHHHHHHTT---SS-----S------